Protein AF-A0A2E0AL38-F1 (afdb_monomer)

Foldseek 3Di:
DDPPPVPFQFWKFKAALVRDGDDTGSDPVVVVVVCVVVVNDCPSIDIDTDGDDDDPDPPPPPPPPDDDD

Solvent-accessible surface area (backbone atoms only — not comparable to full-atom values): 4589 Å² total; per-residue (Å²): 135,87,82,75,73,74,79,77,58,58,29,28,32,34,24,44,77,85,69,47,78,74,48,76,22,81,41,68,63,57,43,50,55,51,26,61,79,68,72,48,71,60,89,62,36,48,80,42,77,42,75,68,86,75,84,80,80,80,77,81,77,78,79,80,77,82,80,84,129

pLDDT: mean 80.0, std 16.37, range [37.5, 96.25]

Secondary structure (DSSP, 8-state):
-----------EEEE-TTS-EEEEESSHHHHHHHHHHTT--STT-EEEEPPP-----------------

Mean predicted aligned error: 11.71 Å

Structure (mmCIF, N/CA/C/O backbone):
data_AF-A0A2E0AL38-F1
#
_entry.id   AF-A0A2E0AL38-F1
#
loop_
_atom_site.group_PDB
_atom_site.id
_atom_site.type_symbol
_atom_site.label_atom_id
_atom_site.label_alt_id
_atom_site.label_comp_id
_atom_site.label_asym_id
_atom_site.label_entity_id
_atom_site.label_seq_id
_atom_site.pdbx_PDB_ins_code
_atom_site.Cartn_x
_atom_site.Cartn_y
_atom_site.Cartn_z
_atom_site.occupancy
_atom_site.B_iso_or_equiv
_atom_site.auth_seq_id
_atom_site.auth_comp_id
_atom_site.auth_asym_id
_atom_site.auth_atom_id
_atom_site.pdbx_PDB_model_num
ATOM 1 N N . MET A 1 1 ? 21.964 -24.217 -19.291 1.00 38.06 1 MET A N 1
ATOM 2 C CA . MET A 1 1 ? 22.139 -23.474 -18.025 1.00 38.06 1 MET A CA 1
ATOM 3 C C . MET A 1 1 ? 21.011 -22.463 -17.878 1.00 38.06 1 MET A C 1
ATOM 5 O O . MET A 1 1 ? 21.068 -21.380 -18.444 1.00 38.06 1 MET A O 1
ATOM 9 N N . ALA A 1 2 ? 19.924 -22.864 -17.219 1.00 47.22 2 ALA A N 1
ATOM 10 C CA . ALA A 1 2 ? 18.731 -22.044 -17.043 1.00 47.22 2 ALA A CA 1
ATOM 11 C C . ALA A 1 2 ? 18.886 -21.129 -15.818 1.00 47.22 2 ALA A C 1
ATOM 13 O O . ALA A 1 2 ? 18.326 -21.405 -14.767 1.00 47.22 2 ALA A O 1
ATOM 14 N N . CYS A 1 3 ? 19.612 -20.018 -15.950 1.00 37.50 3 CYS A N 1
ATOM 15 C CA . CYS A 1 3 ? 19.539 -18.930 -14.968 1.00 37.50 3 CYS A CA 1
ATOM 16 C C . CYS A 1 3 ? 18.354 -18.012 -15.296 1.00 37.50 3 CYS A C 1
ATOM 18 O O . CYS A 1 3 ? 18.511 -16.825 -15.566 1.00 37.50 3 CYS A O 1
A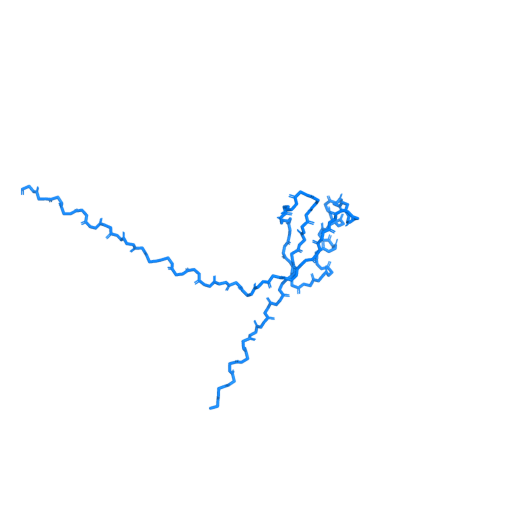TOM 20 N N . ARG A 1 4 ? 17.134 -18.564 -15.286 1.00 49.94 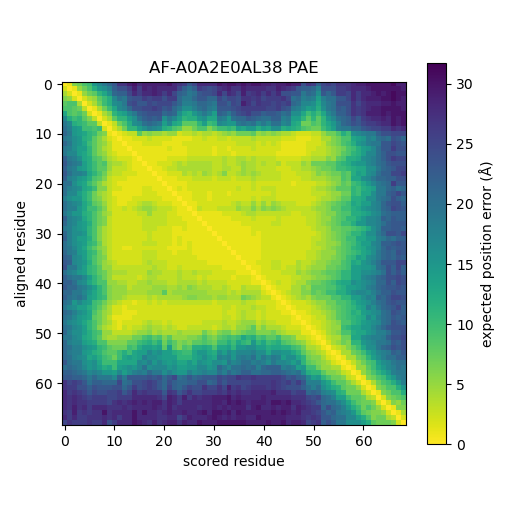4 ARG A N 1
ATOM 21 C CA . ARG A 1 4 ? 15.930 -17.742 -15.113 1.00 49.94 4 ARG A CA 1
ATOM 22 C C . ARG A 1 4 ? 15.786 -17.485 -13.621 1.00 49.94 4 ARG A C 1
ATOM 24 O O . ARG A 1 4 ? 14.951 -18.097 -12.964 1.00 49.94 4 ARG A O 1
ATOM 31 N N . GLN A 1 5 ? 16.613 -16.591 -13.085 1.00 46.09 5 GLN A N 1
ATOM 32 C CA . GLN A 1 5 ? 16.275 -15.947 -11.825 1.00 46.09 5 GLN A CA 1
ATOM 33 C C . GLN A 1 5 ? 15.041 -15.094 -12.125 1.00 46.09 5 GLN A C 1
ATOM 35 O O . GLN A 1 5 ? 15.163 -13.956 -12.578 1.00 46.09 5 GLN A O 1
ATOM 40 N N . ALA A 1 6 ? 13.857 -15.694 -11.974 1.00 49.94 6 ALA A N 1
ATOM 41 C CA . ALA A 1 6 ? 12.596 -14.981 -11.904 1.00 49.94 6 ALA A CA 1
ATOM 42 C C . ALA A 1 6 ? 12.800 -13.897 -10.850 1.00 49.94 6 ALA A C 1
ATOM 44 O O . ALA A 1 6 ? 12.990 -14.182 -9.662 1.00 49.94 6 ALA A O 1
ATOM 45 N N . ARG A 1 7 ? 12.953 -12.662 -11.325 1.00 53.94 7 ARG A N 1
ATOM 46 C CA . ARG A 1 7 ? 13.127 -11.506 -10.467 1.00 53.94 7 ARG A CA 1
ATOM 47 C C . ARG A 1 7 ? 11.784 -11.305 -9.792 1.00 53.94 7 ARG A C 1
ATOM 49 O O . ARG A 1 7 ? 10.966 -10.568 -10.324 1.00 53.94 7 ARG A O 1
ATOM 56 N N . ARG A 1 8 ? 11.622 -11.953 -8.634 1.00 57.59 8 ARG A N 1
ATOM 57 C CA . ARG A 1 8 ? 10.600 -11.677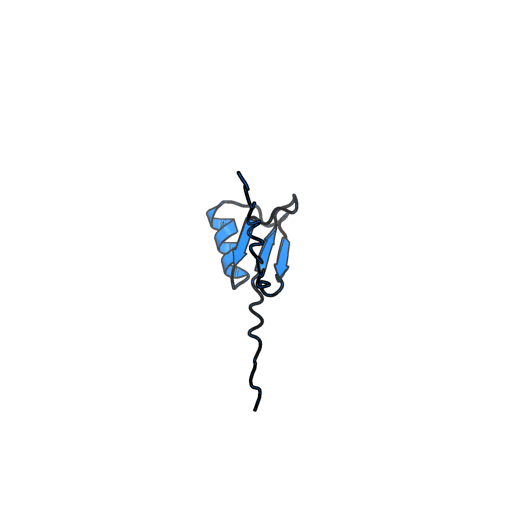 -7.625 1.00 57.59 8 ARG A CA 1
ATOM 58 C C . ARG A 1 8 ? 10.658 -10.195 -7.288 1.00 57.59 8 ARG A C 1
ATOM 60 O O . ARG A 1 8 ? 11.283 -9.801 -6.309 1.00 57.59 8 ARG A O 1
ATOM 67 N N . SER A 1 9 ? 10.059 -9.353 -8.118 1.00 58.59 9 SER A N 1
ATOM 68 C CA . SER A 1 9 ? 9.813 -7.963 -7.779 1.00 58.59 9 SER A CA 1
ATOM 69 C C . SER A 1 9 ? 8.652 -7.973 -6.795 1.00 58.59 9 SER A C 1
ATOM 71 O O . SER A 1 9 ? 7.497 -7.814 -7.181 1.00 58.59 9 SER A O 1
ATOM 73 N N . LEU A 1 10 ? 8.973 -8.255 -5.531 1.00 73.25 10 LEU A N 1
ATOM 74 C CA . LEU A 1 10 ? 8.073 -8.104 -4.395 1.00 73.25 10 LEU A CA 1
ATOM 75 C C . LEU A 1 10 ? 7.893 -6.604 -4.160 1.00 73.25 10 LEU A C 1
ATOM 77 O O . LEU A 1 10 ? 8.580 -6.006 -3.337 1.00 73.25 10 LEU A O 1
ATOM 81 N N . VAL A 1 11 ? 7.025 -5.978 -4.948 1.00 87.94 11 VAL A N 1
ATOM 82 C CA . VAL A 1 11 ? 6.575 -4.615 -4.661 1.00 87.94 11 VAL A CA 1
ATOM 83 C C . VAL A 1 11 ? 5.640 -4.655 -3.448 1.00 87.94 11 VAL A C 1
ATOM 85 O O . VAL A 1 11 ? 4.987 -5.666 -3.186 1.00 87.94 11 VAL A O 1
ATOM 88 N N . VAL A 1 12 ? 5.599 -3.574 -2.681 1.00 92.00 12 VAL A N 1
ATOM 89 C CA . VAL A 1 12 ? 4.778 -3.430 -1.477 1.00 92.00 12 VAL A CA 1
ATOM 90 C C . VAL A 1 12 ? 3.615 -2.498 -1.795 1.00 92.00 12 VAL A C 1
ATOM 92 O O . VAL A 1 12 ? 3.813 -1.432 -2.373 1.00 92.00 12 VAL A O 1
ATOM 95 N N . GLY A 1 13 ? 2.401 -2.910 -1.443 1.00 93.88 13 GLY A N 1
ATOM 96 C CA . GLY A 1 13 ? 1.191 -2.105 -1.535 1.00 93.88 13 GLY A CA 1
ATOM 97 C C . GLY A 1 13 ? 0.831 -1.479 -0.190 1.00 93.88 13 GLY A C 1
ATOM 98 O O . GLY A 1 13 ? 0.836 -2.169 0.830 1.00 93.88 13 GLY A O 1
ATOM 99 N N . LEU A 1 14 ? 0.486 -0.191 -0.203 1.00 95.31 14 LEU A N 1
ATOM 100 C CA . LEU A 1 14 ? -0.112 0.541 0.914 1.00 95.31 14 LEU A CA 1
ATOM 101 C C . LEU A 1 14 ? -1.636 0.518 0.786 1.00 95.31 14 LEU A C 1
ATOM 103 O O . LEU A 1 14 ? -2.192 1.115 -0.138 1.00 95.31 14 LEU A O 1
ATOM 107 N N . TYR A 1 15 ? -2.301 -0.135 1.732 1.00 95.25 15 TYR A N 1
ATOM 108 C CA . TYR A 1 15 ? -3.756 -0.218 1.818 1.00 95.25 15 TYR A CA 1
ATOM 109 C C . TYR A 1 15 ? -4.272 0.664 2.951 1.00 95.25 15 TYR A C 1
ATOM 111 O O . TYR A 1 15 ? -3.702 0.661 4.042 1.00 95.25 15 TYR A O 1
ATOM 119 N N . ASP A 1 16 ? -5.358 1.396 2.706 1.00 92.38 16 ASP A N 1
ATOM 120 C CA . ASP A 1 16 ? -6.048 2.150 3.753 1.00 92.38 16 ASP A CA 1
ATOM 121 C C . ASP A 1 16 ? -6.986 1.263 4.595 1.00 92.38 16 ASP A C 1
ATOM 123 O O . ASP A 1 16 ? -7.186 0.076 4.327 1.00 92.38 16 ASP A O 1
ATOM 127 N N . ARG A 1 17 ? -7.635 1.876 5.590 1.00 90.44 17 ARG A N 1
ATOM 128 C CA . ARG A 1 17 ? -8.603 1.212 6.480 1.00 90.44 17 ARG A CA 1
ATOM 129 C C . ARG A 1 17 ? -9.839 0.637 5.779 1.00 90.44 17 ARG A C 1
ATOM 131 O O . ARG A 1 17 ? -10.559 -0.159 6.367 1.00 90.44 17 ARG A O 1
ATOM 138 N N . GLN A 1 18 ? -10.135 1.106 4.569 1.00 93.25 18 GLN A N 1
ATOM 139 C CA . GLN A 1 18 ? -11.261 0.655 3.751 1.00 93.25 18 GLN A CA 1
ATOM 140 C C . GLN A 1 18 ? -10.844 -0.485 2.809 1.00 93.25 18 GLN A C 1
ATOM 142 O O . GLN A 1 18 ? -11.671 -0.977 2.046 1.00 93.25 18 GLN A O 1
ATOM 147 N N . GLY A 1 19 ? -9.576 -0.912 2.853 1.00 90.94 19 GLY A N 1
ATOM 148 C CA . GLY A 1 19 ? -9.024 -1.917 1.950 1.00 90.94 19 GLY A CA 1
ATOM 149 C C . GLY A 1 19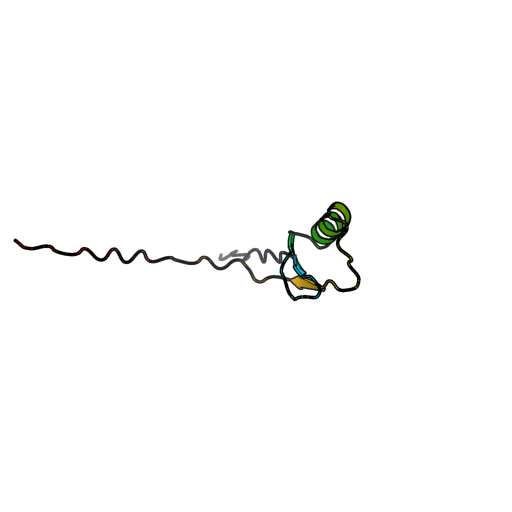 ? -8.685 -1.366 0.563 1.00 90.94 19 GLY A C 1
ATOM 150 O O . GLY A 1 19 ? -8.485 -2.142 -0.370 1.00 90.94 19 GLY A O 1
ATOM 151 N N . VAL A 1 20 ? -8.611 -0.043 0.400 1.00 93.06 20 VAL A N 1
ATOM 152 C CA . VAL A 1 20 ? -8.264 0.598 -0.871 1.00 93.06 20 VAL A CA 1
ATOM 153 C C . VAL A 1 20 ? -6.749 0.656 -1.016 1.00 93.06 20 VAL A C 1
ATOM 155 O O . VAL A 1 20 ? -6.060 1.232 -0.172 1.00 93.06 20 VAL A O 1
ATOM 158 N N . LEU A 1 21 ? -6.231 0.110 -2.119 1.00 94.19 21 LEU A N 1
ATOM 159 C CA . LEU A 1 21 ? -4.827 0.250 -2.502 1.00 94.19 21 LEU A CA 1
ATOM 160 C C . LEU A 1 21 ? -4.545 1.707 -2.892 1.00 94.19 21 LEU A C 1
ATOM 162 O O . LEU A 1 21 ? -5.037 2.187 -3.911 1.00 94.19 21 LEU A O 1
ATOM 166 N N . ARG A 1 22 ? -3.759 2.409 -2.074 1.00 93.56 22 ARG A N 1
ATOM 167 C CA . ARG A 1 22 ? -3.391 3.816 -2.286 1.00 93.56 22 ARG A CA 1
ATOM 168 C C . ARG A 1 22 ? -2.125 3.961 -3.119 1.00 93.56 22 ARG A C 1
ATOM 170 O O . ARG A 1 22 ? -2.056 4.835 -3.975 1.00 93.56 22 ARG A O 1
ATOM 177 N N . PHE A 1 23 ? -1.133 3.109 -2.870 1.00 94.50 23 PHE A N 1
ATOM 178 C CA . PHE A 1 23 ? 0.175 3.215 -3.509 1.00 94.50 23 PHE A CA 1
ATOM 179 C C . PHE A 1 23 ? 0.877 1.861 -3.613 1.00 94.50 23 PHE A C 1
ATOM 181 O O . PHE A 1 23 ? 0.646 0.975 -2.791 1.00 94.50 23 PHE A O 1
ATOM 188 N N . VAL A 1 24 ? 1.746 1.717 -4.618 1.00 93.50 24 VAL A N 1
ATOM 189 C CA . VAL A 1 24 ? 2.610 0.549 -4.821 1.00 93.50 24 VAL A CA 1
ATOM 190 C C . VAL A 1 24 ? 4.049 1.020 -4.987 1.00 93.50 24 VAL A C 1
ATOM 192 O O . VAL A 1 24 ? 4.360 1.734 -5.939 1.00 93.50 24 VAL A O 1
ATOM 195 N N . GLY A 1 25 ? 4.928 0.596 -4.081 1.00 91.31 25 GLY A N 1
ATOM 196 C CA . GLY A 1 25 ? 6.346 0.944 -4.079 1.00 91.31 25 GLY A CA 1
ATOM 197 C C . GLY A 1 25 ? 7.252 -0.277 -4.210 1.00 91.31 25 GLY A C 1
ATOM 198 O O . GLY A 1 25 ? 6.878 -1.396 -3.870 1.00 91.31 25 GLY A O 1
ATOM 199 N N . SER A 1 26 ? 8.486 -0.076 -4.670 1.00 89.25 26 SER A N 1
ATOM 200 C CA . SER A 1 26 ? 9.511 -1.132 -4.671 1.00 89.25 26 SER A CA 1
ATOM 201 C C . SER A 1 26 ? 10.078 -1.426 -3.278 1.00 89.25 26 SER A C 1
ATOM 203 O O . SER A 1 26 ? 10.755 -2.433 -3.096 1.00 89.25 26 SER A O 1
ATOM 205 N N . THR A 1 27 ? 9.836 -0.545 -2.305 1.00 90.44 27 THR A N 1
ATOM 206 C CA . THR A 1 27 ? 10.271 -0.687 -0.913 1.00 90.44 27 THR A CA 1
ATOM 207 C C . THR A 1 27 ? 9.168 -0.232 0.038 1.00 90.44 27 THR A C 1
ATOM 209 O O . THR A 1 27 ? 8.299 0.565 -0.322 1.00 90.44 27 THR A O 1
ATOM 212 N N . THR A 1 28 ? 9.233 -0.705 1.283 1.00 90.88 28 THR A N 1
ATOM 213 C CA . THR A 1 28 ? 8.380 -0.212 2.370 1.00 90.88 28 THR A CA 1
ATOM 214 C C . THR A 1 28 ? 8.555 1.289 2.587 1.00 90.88 28 THR A C 1
ATOM 216 O O . THR A 1 28 ? 7.561 1.990 2.739 1.00 90.88 28 THR A O 1
ATOM 219 N N . GLN A 1 29 ? 9.794 1.792 2.536 1.00 94.12 29 GLN A N 1
ATOM 220 C CA . GLN A 1 29 ? 10.077 3.210 2.765 1.00 94.12 29 GLN A CA 1
ATOM 221 C C . GLN A 1 29 ? 9.342 4.105 1.765 1.00 94.12 29 GLN A C 1
ATOM 223 O O . GLN A 1 29 ? 8.677 5.040 2.180 1.00 94.12 29 GLN A O 1
ATOM 228 N N . ALA A 1 30 ? 9.326 3.738 0.479 1.00 93.56 30 ALA A N 1
ATOM 229 C CA . ALA A 1 30 ? 8.584 4.490 -0.531 1.00 93.56 30 ALA A CA 1
ATOM 230 C C . ALA A 1 30 ? 7.075 4.583 -0.222 1.00 93.56 30 ALA A C 1
ATOM 232 O O . ALA A 1 30 ? 6.430 5.565 -0.574 1.00 93.56 30 ALA A O 1
ATOM 233 N N . CYS A 1 31 ? 6.501 3.571 0.441 1.00 93.62 31 CYS A N 1
ATOM 234 C CA . CYS A 1 31 ? 5.103 3.602 0.876 1.00 93.62 31 CYS A CA 1
ATOM 235 C C . CYS A 1 31 ? 4.885 4.525 2.083 1.00 93.62 31 CYS A C 1
ATOM 237 O O . CYS A 1 31 ? 3.834 5.154 2.179 1.00 93.62 31 CYS A O 1
ATOM 239 N N . LEU A 1 32 ? 5.86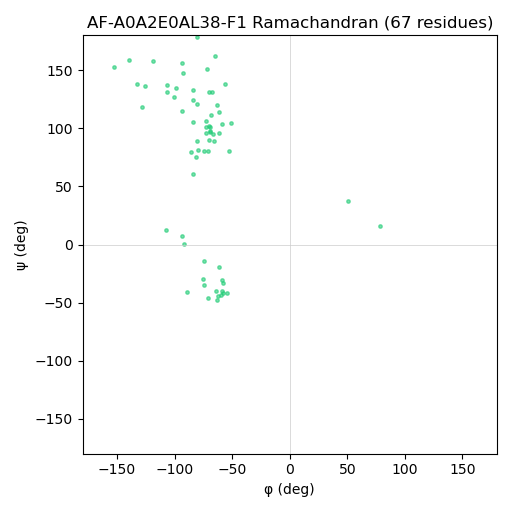0 4.601 2.994 1.00 93.62 32 LEU A N 1
ATOM 240 C CA . LEU A 1 32 ? 5.824 5.501 4.148 1.00 93.62 32 LEU A CA 1
ATOM 241 C C . LEU A 1 32 ? 6.003 6.958 3.712 1.00 93.62 32 LEU A C 1
ATOM 243 O O . LEU A 1 32 ? 5.193 7.792 4.097 1.00 93.62 32 LEU A O 1
ATOM 247 N N . ASP A 1 33 ? 6.978 7.229 2.842 1.00 95.56 33 ASP A N 1
ATOM 248 C CA . ASP A 1 33 ? 7.223 8.560 2.273 1.00 95.56 33 ASP A CA 1
ATOM 249 C C . ASP A 1 33 ? 5.978 9.065 1.523 1.00 95.56 33 ASP A C 1
ATOM 251 O O . ASP A 1 33 ? 5.586 10.224 1.643 1.00 95.56 33 ASP A O 1
ATOM 255 N N . TYR A 1 34 ? 5.302 8.175 0.783 1.00 95.06 34 TYR A N 1
ATOM 256 C CA . TYR A 1 34 ? 4.022 8.489 0.148 1.00 95.06 34 TYR A CA 1
ATOM 257 C C . TYR A 1 34 ? 2.941 8.835 1.182 1.00 95.06 34 TYR A C 1
ATOM 259 O O . TYR A 1 34 ? 2.199 9.796 0.999 1.00 95.06 34 TYR A O 1
ATOM 267 N N . ALA A 1 35 ? 2.829 8.072 2.271 1.00 94.25 35 ALA A N 1
ATOM 268 C CA . ALA A 1 35 ? 1.842 8.358 3.306 1.00 94.25 35 ALA A CA 1
ATOM 269 C C . ALA A 1 35 ? 2.105 9.702 4.001 1.00 9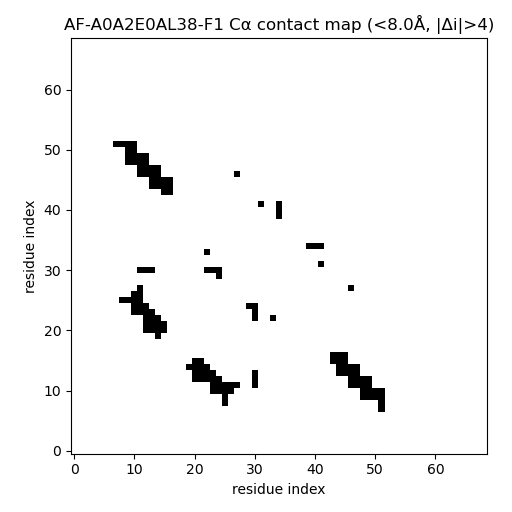4.25 35 ALA A C 1
ATOM 271 O O . ALA A 1 35 ? 1.156 10.439 4.247 1.00 94.25 35 ALA A O 1
ATOM 272 N N . GLU A 1 36 ? 3.369 10.038 4.266 1.00 95.06 36 GLU A N 1
ATOM 273 C CA . GLU A 1 36 ? 3.772 11.323 4.842 1.00 95.06 36 GLU A CA 1
ATOM 274 C C . GLU A 1 36 ? 3.429 12.490 3.910 1.00 95.06 36 GLU A C 1
ATOM 276 O O . GLU A 1 36 ? 2.774 13.439 4.334 1.00 95.06 36 GLU A O 1
ATOM 281 N N . LEU A 1 37 ? 3.775 12.381 2.623 1.00 96.25 37 LEU A N 1
ATOM 282 C CA . LEU A 1 37 ? 3.528 13.427 1.625 1.00 96.25 37 LEU A CA 1
ATOM 283 C C . LEU A 1 37 ? 2.042 13.795 1.487 1.00 96.25 37 LEU A C 1
ATOM 285 O O . LEU A 1 37 ? 1.714 14.941 1.186 1.00 96.25 37 LEU A O 1
ATOM 289 N N . PHE A 1 38 ? 1.149 12.823 1.678 1.00 93.44 38 PHE A N 1
ATOM 290 C CA . PHE A 1 38 ? -0.299 12.995 1.536 1.00 93.44 38 PHE A CA 1
ATOM 291 C C . PHE A 1 38 ? -1.049 12.987 2.877 1.00 93.44 38 PHE A C 1
ATOM 293 O O . PHE A 1 38 ? -2.274 12.855 2.878 1.00 93.44 38 PHE A O 1
ATOM 300 N N . GLU A 1 39 ? -0.332 13.095 4.001 1.00 93.00 39 GLU A N 1
ATOM 301 C CA . GLU A 1 39 ? -0.889 13.101 5.362 1.00 93.00 39 GLU A CA 1
ATOM 302 C C . GLU A 1 39 ? -1.848 11.920 5.636 1.00 93.00 39 GLU A C 1
ATOM 304 O O . GLU A 1 39 ? -2.873 12.038 6.312 1.00 93.00 39 GLU A O 1
ATOM 309 N N . ILE A 1 40 ? -1.528 10.742 5.092 1.00 89.12 40 ILE A N 1
ATOM 310 C CA . ILE A 1 40 ? -2.325 9.524 5.257 1.00 89.12 40 ILE A CA 1
ATOM 311 C C . ILE A 1 40 ? -1.988 8.892 6.617 1.00 89.12 40 ILE A C 1
ATOM 313 O O . ILE A 1 40 ? -0.842 8.492 6.837 1.00 89.12 40 ILE A O 1
ATOM 317 N N . PRO A 1 41 ? -2.964 8.707 7.530 1.00 88.88 41 PRO A N 1
ATOM 318 C CA . PRO A 1 41 ? -2.701 8.090 8.826 1.00 88.88 41 PRO A CA 1
ATOM 319 C C . PRO A 1 41 ? -2.229 6.643 8.660 1.00 88.88 41 PRO A C 1
ATOM 321 O O . PRO A 1 41 ? -2.972 5.806 8.149 1.00 88.88 41 PRO A O 1
ATOM 324 N N . LEU A 1 42 ? -1.025 6.325 9.139 1.00 86.12 42 LEU A N 1
ATOM 325 C CA . LEU A 1 42 ? -0.445 4.981 9.020 1.00 86.12 42 LEU A CA 1
ATOM 326 C C . LEU A 1 42 ? -1.050 3.960 9.989 1.00 86.12 42 LEU A C 1
ATOM 328 O O . LEU A 1 42 ? -1.110 2.781 9.659 1.00 86.12 42 LEU A O 1
ATOM 332 N N . ALA A 1 43 ? -1.521 4.396 11.162 1.00 88.19 43 ALA A N 1
ATOM 333 C CA . ALA A 1 43 ? -2.056 3.503 12.194 1.00 88.19 43 ALA A CA 1
ATOM 334 C C . ALA A 1 43 ? -3.183 2.567 11.699 1.00 88.19 43 ALA A C 1
ATOM 336 O O . ALA A 1 43 ? -3.166 1.392 12.057 1.00 88.19 43 ALA A O 1
ATOM 337 N N . PRO A 1 44 ? -4.142 3.027 10.870 1.00 89.25 44 PRO A N 1
ATOM 338 C CA . PRO A 1 44 ? -5.154 2.149 10.294 1.00 89.25 44 PRO A CA 1
ATOM 339 C C . PRO A 1 44 ? -4.791 1.601 8.897 1.00 89.25 44 PRO A C 1
ATOM 341 O O . PRO A 1 44 ? -5.653 1.009 8.249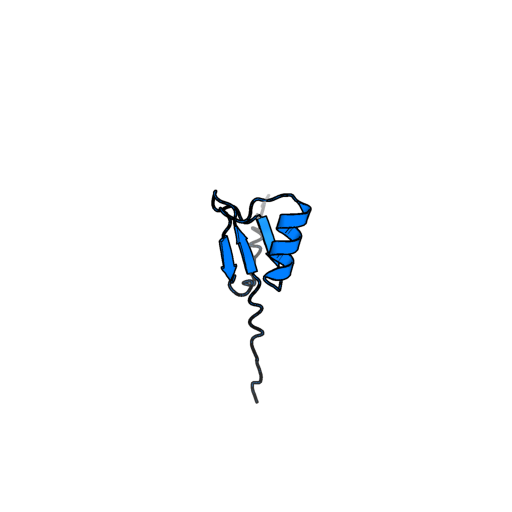 1.00 89.25 44 PRO A O 1
ATOM 344 N N . CYS A 1 45 ? -3.571 1.828 8.399 1.00 91.06 45 CYS A N 1
ATOM 345 C CA . CYS A 1 45 ? -3.119 1.328 7.100 1.00 91.06 45 CYS A CA 1
ATOM 346 C C . CYS A 1 45 ? -2.388 -0.013 7.236 1.00 91.06 45 CYS A C 1
ATOM 348 O O . CYS A 1 45 ? -1.840 -0.351 8.282 1.00 91.06 45 CYS A O 1
ATOM 350 N N . SER A 1 46 ? -2.365 -0.787 6.155 1.00 93.00 46 SER A N 1
ATOM 351 C CA . SER A 1 46 ? -1.662 -2.069 6.079 1.00 93.00 46 SER A CA 1
ATOM 352 C C . SER A 1 46 ? -0.701 -2.086 4.899 1.00 93.00 46 SER A C 1
ATOM 354 O O . SER A 1 46 ? -1.054 -1.676 3.794 1.00 93.00 46 SER A O 1
ATOM 356 N N . LEU A 1 47 ? 0.509 -2.596 5.124 1.00 93.00 47 LEU A N 1
ATOM 357 C CA . LEU A 1 47 ? 1.494 -2.835 4.074 1.00 93.00 47 LEU A CA 1
ATOM 358 C C . LEU A 1 47 ? 1.494 -4.315 3.704 1.00 93.00 47 LEU A C 1
ATOM 360 O O . LEU A 1 47 ? 1.629 -5.171 4.578 1.00 93.00 47 LEU A O 1
ATOM 364 N N . GLN A 1 48 ? 1.350 -4.624 2.418 1.00 92.31 48 GLN A N 1
ATOM 365 C CA . GLN A 1 48 ? 1.298 -6.005 1.936 1.00 92.31 48 GLN A CA 1
ATOM 366 C C . GLN A 1 48 ? 2.211 -6.207 0.731 1.00 92.31 48 GLN A C 1
ATOM 368 O O . GLN A 1 48 ? 2.256 -5.376 -0.172 1.00 92.31 48 GLN A O 1
ATOM 373 N N . SER A 1 49 ? 2.933 -7.326 0.692 1.00 90.38 49 SER A N 1
ATOM 374 C CA . SER A 1 49 ? 3.695 -7.718 -0.496 1.00 90.38 49 SER A CA 1
ATOM 375 C C . SER A 1 49 ? 2.746 -8.127 -1.619 1.00 90.38 49 SER A C 1
ATOM 377 O O . SER A 1 49 ? 1.849 -8.944 -1.409 1.00 90.38 49 SER A O 1
ATOM 379 N N . LEU A 1 50 ? 2.961 -7.591 -2.818 1.00 87.06 50 LEU A N 1
ATOM 380 C CA . LEU A 1 50 ? 2.168 -7.928 -3.993 1.00 87.06 50 LEU A CA 1
ATOM 381 C C . LEU A 1 50 ? 2.823 -9.067 -4.789 1.00 87.06 50 LEU A C 1
ATOM 383 O O . LEU A 1 50 ? 4.055 -9.176 -4.828 1.00 87.06 50 LEU A O 1
ATOM 387 N N . PRO A 1 51 ? 2.010 -9.920 -5.436 1.00 83.00 51 PRO A N 1
ATOM 388 C CA . PRO A 1 51 ? 2.517 -10.934 -6.350 1.00 83.00 51 PRO A CA 1
ATOM 389 C C . PRO A 1 51 ? 3.184 -10.289 -7.573 1.00 83.00 51 PRO A C 1
ATOM 391 O O . PRO A 1 51 ? 2.940 -9.123 -7.891 1.00 83.00 51 PRO A O 1
ATOM 394 N N . GLU A 1 52 ? 4.005 -11.063 -8.293 1.00 77.94 52 GLU A N 1
ATOM 395 C CA . GLU A 1 52 ? 4.569 -10.594 -9.562 1.00 77.94 52 GLU A CA 1
ATOM 396 C C . GLU A 1 52 ? 3.447 -10.171 -10.527 1.00 77.94 52 GLU A C 1
ATOM 398 O O . GLU A 1 52 ? 2.433 -10.874 -10.639 1.00 77.94 52 GLU A O 1
ATOM 403 N N . PRO A 1 53 ? 3.615 -9.044 -11.243 1.00 72.62 53 PRO A N 1
ATOM 404 C CA . PRO A 1 53 ? 2.619 -8.582 -12.193 1.00 72.62 53 PRO A CA 1
ATOM 405 C C . PRO A 1 53 ? 2.427 -9.632 -13.290 1.00 72.62 53 PRO A C 1
ATOM 407 O O . PRO A 1 53 ? 3.320 -9.912 -14.092 1.00 72.62 53 PRO A O 1
ATOM 410 N N . GLY A 1 54 ? 1.234 -10.224 -13.326 1.00 73.75 54 GLY A N 1
ATOM 411 C CA . GLY A 1 54 ? 0.855 -11.162 -14.371 1.00 73.75 54 GLY A CA 1
ATOM 412 C C . GLY A 1 54 ? 0.730 -10.453 -15.718 1.00 73.75 54 GLY A C 1
ATOM 413 O O . GLY A 1 54 ? 0.057 -9.431 -15.841 1.00 73.75 54 GLY A O 1
ATOM 414 N N . VAL A 1 55 ? 1.340 -11.012 -16.762 1.00 74.81 55 VAL A N 1
ATOM 415 C CA . VAL A 1 55 ? 1.148 -10.535 -18.139 1.00 74.81 55 VAL A CA 1
ATOM 416 C C . VAL A 1 55 ? 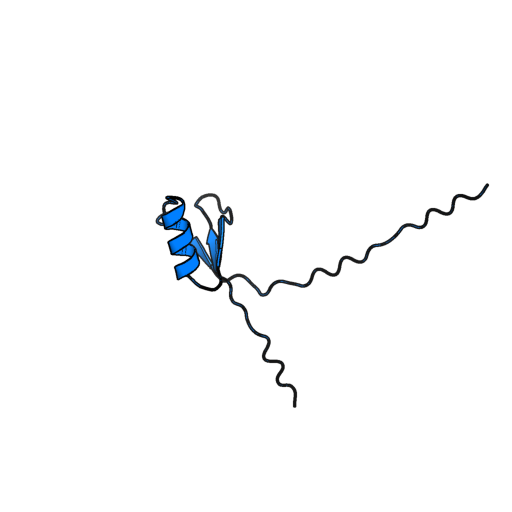-0.246 -10.950 -18.619 1.00 74.81 55 VAL A C 1
ATOM 418 O O . VAL A 1 55 ? -0.466 -12.104 -18.998 1.00 74.81 55 VAL A O 1
ATOM 421 N N . ILE A 1 56 ? -1.203 -10.019 -18.616 1.00 72.94 56 ILE A N 1
ATOM 422 C CA . ILE A 1 56 ? -2.541 -10.267 -19.168 1.00 72.94 56 ILE A CA 1
ATOM 423 C C . ILE A 1 56 ? -2.435 -10.294 -20.695 1.00 72.94 56 ILE A C 1
ATOM 425 O O . ILE A 1 56 ? -2.286 -9.269 -21.359 1.00 72.94 56 ILE A O 1
ATOM 429 N N . ARG A 1 57 ? -2.521 -11.491 -21.282 1.00 71.62 57 ARG A N 1
ATOM 430 C CA . ARG A 1 57 ? -2.581 -11.666 -22.738 1.00 71.62 57 ARG A CA 1
ATOM 431 C C . ARG A 1 57 ? -4.003 -11.424 -23.229 1.00 71.62 57 ARG A C 1
ATOM 433 O O . ARG A 1 57 ? -4.795 -12.358 -23.341 1.00 71.62 57 ARG A O 1
ATOM 440 N N . ILE A 1 58 ? -4.315 -10.172 -23.551 1.00 79.31 58 ILE A N 1
ATOM 441 C CA . ILE A 1 58 ? -5.586 -9.812 -24.186 1.00 79.31 58 ILE A CA 1
ATOM 442 C C . ILE A 1 58 ? -5.577 -10.356 -25.620 1.00 79.31 58 ILE A C 1
ATOM 444 O O . ILE A 1 58 ? -5.012 -9.760 -26.537 1.00 79.31 58 ILE A O 1
ATOM 448 N N . ARG A 1 59 ? -6.198 -11.521 -25.833 1.00 73.50 59 ARG A N 1
ATOM 449 C CA . ARG A 1 59 ? -6.485 -12.026 -27.179 1.00 73.50 59 ARG A CA 1
ATOM 450 C C . ARG A 1 59 ? -7.618 -11.183 -27.761 1.00 73.50 59 ARG A C 1
ATOM 452 O O . ARG A 1 59 ? -8.786 -11.450 -27.491 1.00 73.50 59 ARG A O 1
ATOM 459 N N . SER A 1 60 ? -7.275 -10.159 -28.543 1.00 68.50 60 SER A N 1
ATOM 460 C CA . SER A 1 60 ? -8.250 -9.381 -29.314 1.00 68.50 60 SER A CA 1
ATOM 461 C C . SER A 1 60 ? -8.959 -10.301 -30.312 1.00 68.50 60 SER A C 1
ATOM 463 O O . SER A 1 60 ? -8.449 -10.607 -31.391 1.00 68.50 60 SER A O 1
ATOM 465 N N . ARG A 1 61 ? -10.138 -10.802 -29.934 1.00 64.81 61 ARG A N 1
ATOM 466 C CA . ARG A 1 61 ? -11.021 -11.552 -30.825 1.00 64.81 61 ARG A CA 1
ATOM 467 C C . ARG A 1 61 ? -11.758 -10.534 -31.690 1.00 64.81 61 ARG A C 1
ATOM 469 O O . ARG A 1 61 ? -12.894 -10.175 -31.394 1.00 64.81 61 ARG A O 1
ATOM 476 N N . ARG A 1 62 ? -11.101 -10.048 -32.749 1.00 68.94 62 ARG A N 1
ATOM 477 C CA . ARG A 1 62 ? -11.776 -9.286 -33.808 1.00 68.94 62 ARG A CA 1
ATOM 478 C C . ARG A 1 62 ? -12.869 -10.179 -34.392 1.00 68.94 62 ARG A C 1
ATOM 480 O O . ARG A 1 62 ? -12.571 -11.119 -35.124 1.00 68.94 62 ARG A O 1
ATOM 487 N N . ARG A 1 63 ? -14.130 -9.926 -34.030 1.00 64.19 63 ARG A N 1
ATOM 488 C CA . ARG A 1 63 ? -15.270 -10.477 -34.763 1.00 64.19 63 ARG A CA 1
ATOM 489 C C . ARG A 1 63 ? -15.278 -9.769 -36.114 1.00 64.19 63 ARG A C 1
ATOM 491 O O . ARG A 1 63 ? -15.730 -8.636 -36.211 1.00 64.19 63 ARG A O 1
ATOM 498 N N . LEU A 1 64 ? -14.707 -10.410 -37.129 1.00 63.16 64 LEU A N 1
ATOM 499 C CA . LEU A 1 64 ? -14.947 -10.039 -38.518 1.00 63.16 64 LEU A CA 1
ATOM 500 C C . LEU A 1 64 ? -16.418 -10.355 -38.803 1.00 63.16 64 LEU A C 1
ATOM 502 O O . LEU A 1 64 ? -16.781 -11.504 -39.039 1.00 63.16 64 LEU A O 1
ATOM 506 N N . GLY A 1 65 ? -17.272 -9.342 -38.669 1.00 59.31 65 GLY A N 1
ATOM 507 C CA . GLY A 1 65 ? -18.640 -9.385 -39.162 1.00 59.31 65 GLY A CA 1
ATOM 508 C C . GLY A 1 65 ? -18.600 -9.355 -40.683 1.00 59.31 65 GLY A C 1
ATOM 509 O O . GLY A 1 65 ? -18.372 -8.301 -41.272 1.00 59.31 65 GLY A O 1
ATOM 510 N N . VAL A 1 66 ? -18.782 -10.521 -41.299 1.00 63.00 66 VAL A N 1
ATOM 511 C CA . VAL A 1 66 ? -19.034 -10.656 -42.735 1.00 63.00 66 VAL A CA 1
ATOM 512 C C . VAL A 1 66 ? -20.429 -10.088 -42.994 1.00 63.00 66 VAL A C 1
ATOM 514 O O . VAL A 1 66 ? -21.427 -10.733 -42.689 1.00 63.00 66 VAL A O 1
ATOM 517 N N . HIS A 1 67 ? -20.496 -8.857 -43.496 1.00 58.78 67 HIS A N 1
ATOM 518 C CA . HIS A 1 67 ? -21.699 -8.341 -44.142 1.00 58.78 67 HIS A CA 1
ATOM 519 C C . HIS A 1 67 ? -21.652 -8.807 -45.603 1.00 58.78 67 HIS A C 1
ATOM 521 O O . HIS A 1 67 ? -20.844 -8.297 -46.377 1.00 58.78 67 HIS A O 1
ATOM 527 N N . SER A 1 68 ? -22.465 -9.807 -45.954 1.00 70.38 68 SER A N 1
ATOM 528 C CA . SER A 1 68 ? -22.798 -10.116 -47.351 1.00 70.38 68 SER A CA 1
ATOM 529 C C . SER A 1 68 ? -23.948 -9.215 -47.788 1.00 70.38 68 SER A C 1
ATOM 531 O O . SER A 1 68 ? -24.942 -9.114 -47.069 1.00 70.38 68 SER A O 1
ATOM 533 N N . ASN A 1 69 ? -23.811 -8.612 -48.966 1.00 59.25 69 ASN A N 1
ATOM 534 C CA . ASN A 1 69 ? -24.920 -8.139 -49.787 1.00 59.25 69 ASN A CA 1
ATOM 535 C C . ASN A 1 69 ? -24.823 -8.834 -51.142 1.00 59.25 69 ASN A C 1
ATOM 537 O O . ASN A 1 69 ? -23.673 -8.951 -51.628 1.00 59.25 69 ASN A O 1
#

Sequence (69 aa):
MACRQARRSLVVGLYDRQGVLRFVGSTTQACLDYAELFEIPLAPCSLQSLPEPGVIRIRSRRRLGVHSN

Radius of gyration: 20.15 Å; Cα contacts (8 Å, |Δi|>4): 71; chains: 1; bounding box: 47×3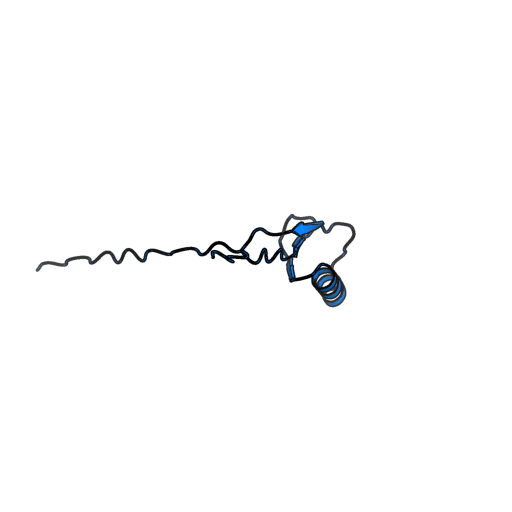7×62 Å